Protein AF-A0A943J0W4-F1 (afdb_monomer_lite)

Sequence (143 aa):
MQRWPSMLDNFETYKDDYTSVAEYCREYFEEQNINFEEDKNYRTIRIKVRDRLITYEGEELQLPNKIKKNVANLRQSVSENSLPTPTIIYEKNHIRFAFEMTPYALIYSYTGKIPTDWGNSQKSDIFVKRIDRHWYHITPKDK

Secondary structure (DSSP, 8-state):
----SS--TTHHHHHHHHHHHHHHHHHHHHHTT--TTT-TT-S-EEEEEETTEEEETTEEP---HHHHHHHHHHHHHHHHTTPPPEEEEEETTEEEEEETTSS-EEEEESSSSPPS--TT--GGGEEEEE-SSSEEEEEEPP-

pLDDT: mean 78.39, std 15.04, range [38.78, 96.56]

Structure (mmCIF, N/CA/C/O backbone):
data_AF-A0A943J0W4-F1
#
_entry.id   AF-A0A943J0W4-F1
#
loop_
_atom_site.group_PDB
_atom_site.id
_atom_site.type_symbol
_atom_site.label_atom_id
_atom_site.label_alt_id
_atom_site.label_comp_id
_atom_site.label_asym_id
_atom_site.label_entity_id
_atom_site.label_seq_id
_atom_site.pdbx_PDB_ins_code
_atom_site.Cartn_x
_atom_site.Cartn_y
_atom_site.Cartn_z
_atom_site.occupancy
_atom_site.B_iso_or_equiv
_atom_site.auth_seq_id
_atom_site.auth_comp_id
_atom_site.auth_asym_id
_atom_site.auth_atom_id
_atom_site.pdbx_PDB_model_num
ATOM 1 N N . MET A 1 1 ? 11.786 -4.378 -26.062 1.00 38.78 1 MET A N 1
ATOM 2 C CA . MET A 1 1 ? 10.878 -4.266 -24.899 1.00 38.78 1 MET A CA 1
ATOM 3 C C . MET A 1 1 ? 11.429 -3.196 -23.976 1.00 38.78 1 MET A C 1
ATOM 5 O O . MET A 1 1 ? 12.566 -3.324 -23.542 1.00 38.78 1 MET A O 1
ATOM 9 N N . GLN A 1 2 ? 10.678 -2.121 -23.752 1.00 40.06 2 GLN A N 1
ATOM 10 C CA . GLN A 1 2 ? 11.074 -1.025 -22.866 1.00 40.06 2 GLN A CA 1
ATOM 11 C C . GLN A 1 2 ? 10.964 -1.539 -21.419 1.00 40.06 2 GLN A C 1
ATOM 13 O O . GLN A 1 2 ? 9.866 -1.863 -20.967 1.00 40.06 2 GLN A O 1
ATOM 18 N N . ARG A 1 3 ? 12.100 -1.736 -20.735 1.00 43.62 3 ARG A N 1
ATOM 19 C CA . ARG A 1 3 ? 12.125 -2.116 -19.312 1.00 43.62 3 ARG A CA 1
ATOM 20 C C . ARG A 1 3 ? 11.546 -0.952 -18.516 1.00 43.62 3 ARG A C 1
ATOM 22 O O . ARG A 1 3 ? 12.073 0.149 -18.618 1.00 43.62 3 ARG A O 1
ATOM 29 N N . TRP A 1 4 ? 10.476 -1.196 -17.765 1.00 58.31 4 TRP A N 1
ATOM 30 C CA . TRP A 1 4 ? 9.971 -0.239 -16.786 1.00 58.31 4 TRP A CA 1
ATOM 31 C C . TRP A 1 4 ? 11.018 -0.147 -15.673 1.00 58.31 4 TRP A C 1
ATOM 33 O O . TRP A 1 4 ? 11.251 -1.153 -14.999 1.00 58.31 4 TRP A O 1
ATOM 43 N N . PRO A 1 5 ? 11.711 0.988 -15.504 1.00 52.94 5 PRO A N 1
ATOM 44 C CA . PRO A 1 5 ? 12.611 1.137 -14.381 1.00 52.94 5 PRO A CA 1
ATOM 45 C C . PRO A 1 5 ? 11.732 1.252 -13.132 1.00 52.94 5 PRO A C 1
ATOM 47 O O . PRO A 1 5 ? 10.883 2.136 -13.061 1.00 52.94 5 PRO A O 1
ATOM 50 N N . SER A 1 6 ? 11.918 0.343 -12.172 1.00 64.75 6 SER A N 1
ATOM 51 C CA . SER A 1 6 ? 11.359 0.449 -10.815 1.00 64.75 6 SER A CA 1
ATOM 52 C C . SER A 1 6 ? 9.880 0.055 -10.652 1.00 64.75 6 SER A C 1
ATOM 54 O O . SER A 1 6 ? 9.095 0.851 -10.153 1.00 64.75 6 SER A O 1
ATOM 56 N N . MET A 1 7 ? 9.489 -1.180 -10.996 1.00 78.94 7 MET A N 1
ATOM 57 C CA . MET A 1 7 ? 8.202 -1.762 -10.563 1.00 78.94 7 MET A CA 1
ATOM 58 C C . MET A 1 7 ? 8.401 -2.942 -9.600 1.00 78.94 7 MET A C 1
ATOM 60 O O . MET A 1 7 ? 9.487 -3.503 -9.517 1.00 78.94 7 MET A O 1
ATOM 64 N N . LEU A 1 8 ? 7.352 -3.308 -8.855 1.00 85.88 8 LEU A N 1
ATOM 65 C CA . LEU A 1 8 ? 7.345 -4.523 -8.032 1.00 85.88 8 LEU A CA 1
ATOM 66 C C . LEU A 1 8 ? 7.075 -5.744 -8.916 1.00 85.88 8 LEU A C 1
ATOM 68 O O . LEU A 1 8 ? 5.916 -6.083 -9.161 1.00 85.88 8 LEU A O 1
ATOM 72 N N . ASP A 1 9 ? 8.128 -6.408 -9.382 1.00 85.25 9 ASP A N 1
ATOM 73 C CA . ASP A 1 9 ? 8.008 -7.590 -10.246 1.00 85.25 9 ASP A CA 1
ATOM 74 C C . ASP A 1 9 ? 7.517 -8.829 -9.476 1.00 85.25 9 ASP A C 1
ATOM 76 O O . ASP A 1 9 ? 6.854 -9.696 -10.044 1.00 85.25 9 ASP A O 1
ATOM 80 N N . ASN A 1 10 ? 7.769 -8.886 -8.165 1.00 88.50 10 ASN A N 1
ATOM 81 C CA . ASN A 1 10 ? 7.303 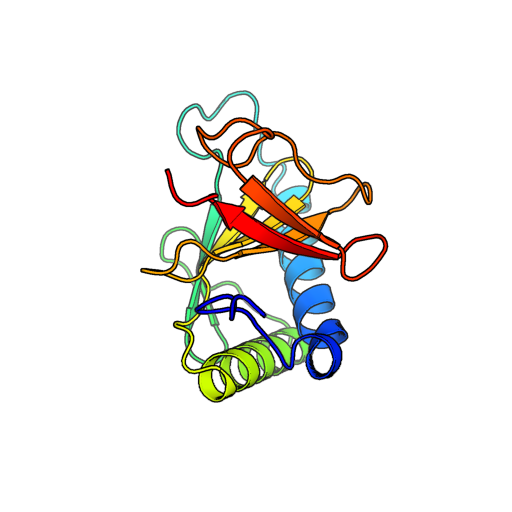-9.946 -7.263 1.00 88.50 10 ASN A CA 1
ATOM 82 C C . ASN A 1 10 ? 5.933 -9.649 -6.617 1.00 88.50 10 ASN A C 1
ATOM 84 O O . ASN A 1 10 ? 5.567 -10.320 -5.654 1.00 88.50 10 ASN A O 1
ATOM 88 N N . PHE A 1 11 ? 5.175 -8.656 -7.105 1.00 91.62 11 PHE A N 1
ATOM 89 C CA . PHE A 1 11 ? 3.948 -8.207 -6.436 1.00 91.62 11 PHE A CA 1
ATOM 90 C C . PHE A 1 11 ? 2.941 -9.338 -6.177 1.00 91.62 11 PHE A C 1
ATOM 92 O O . PHE A 1 11 ? 2.414 -9.422 -5.073 1.00 91.62 11 PHE A O 1
ATOM 99 N N . GLU A 1 12 ? 2.705 -10.227 -7.147 1.00 92.25 12 GLU A N 1
ATOM 100 C CA . GLU A 1 12 ? 1.746 -11.336 -6.995 1.00 92.25 12 GLU A CA 1
ATOM 101 C C . GLU A 1 12 ? 2.074 -12.249 -5.800 1.00 92.25 12 GLU A C 1
ATOM 103 O O . GLU A 1 12 ? 1.163 -12.707 -5.119 1.00 92.25 12 GLU A O 1
ATOM 108 N N . THR A 1 13 ? 3.357 -12.448 -5.474 1.00 94.81 13 THR A N 1
ATOM 109 C CA . THR A 1 13 ? 3.789 -13.240 -4.307 1.00 94.81 13 THR A CA 1
ATOM 110 C C . THR A 1 13 ? 3.363 -12.605 -2.981 1.00 94.81 13 THR A C 1
ATOM 112 O O . THR A 1 13 ? 3.054 -13.314 -2.027 1.00 94.81 13 THR A O 1
ATOM 115 N N . TYR A 1 14 ? 3.345 -11.273 -2.918 1.00 94.12 14 TYR A N 1
ATOM 116 C CA . TYR A 1 14 ? 3.093 -10.497 -1.697 1.00 94.12 14 TYR A CA 1
ATOM 117 C C . TYR A 1 14 ? 1.717 -9.828 -1.683 1.00 94.12 14 TYR A C 1
ATOM 119 O O . TYR A 1 14 ? 1.391 -9.074 -0.768 1.00 94.12 14 TYR A O 1
ATOM 127 N N . LYS A 1 15 ? 0.897 -10.061 -2.705 1.00 95.56 15 LYS A N 1
ATOM 128 C CA . LYS A 1 15 ? -0.353 -9.339 -2.946 1.00 95.56 15 LYS A CA 1
ATOM 129 C C . LYS A 1 15 ? -1.312 -9.363 -1.758 1.00 95.56 15 LYS A C 1
ATOM 131 O O . LYS A 1 15 ? -1.928 -8.339 -1.456 1.00 95.56 15 LYS A O 1
ATOM 136 N N . ASP A 1 16 ? -1.411 -10.490 -1.062 1.00 96.56 16 ASP A N 1
ATOM 137 C CA . ASP A 1 16 ? -2.264 -10.621 0.123 1.00 96.56 16 ASP A CA 1
ATOM 138 C C . ASP A 1 16 ? -1.743 -9.780 1.300 1.00 96.56 16 ASP A C 1
ATOM 140 O O . ASP A 1 16 ? -2.537 -9.185 2.034 1.00 96.56 16 ASP A O 1
ATOM 144 N N . ASP A 1 17 ? -0.419 -9.653 1.447 1.00 95.00 17 ASP A N 1
ATOM 145 C CA . ASP A 1 17 ? 0.200 -8.772 2.442 1.00 95.00 17 ASP A CA 1
ATOM 146 C C . ASP A 1 17 ? -0.124 -7.303 2.134 1.00 95.00 17 ASP A C 1
ATOM 148 O O . ASP A 1 17 ? -0.586 -6.571 3.013 1.00 95.00 17 ASP A O 1
ATOM 152 N N . TYR A 1 18 ? 0.053 -6.886 0.874 1.00 94.44 18 TYR A N 1
ATOM 153 C CA . TYR A 1 18 ? -0.297 -5.539 0.405 1.00 94.44 18 TYR A CA 1
ATOM 154 C C . TYR A 1 18 ? -1.786 -5.232 0.596 1.00 94.44 18 TYR A C 1
ATOM 156 O O . TYR A 1 18 ? -2.130 -4.147 1.063 1.00 94.44 18 TYR A O 1
ATOM 164 N N . THR A 1 19 ? -2.663 -6.181 0.263 1.00 96.12 19 THR A N 1
ATOM 165 C CA . THR A 1 19 ? -4.123 -6.025 0.383 1.00 96.12 19 THR A CA 1
ATOM 166 C C . THR A 1 19 ? -4.526 -5.878 1.836 1.00 96.12 19 THR A C 1
ATOM 168 O O . THR A 1 19 ? -5.181 -4.903 2.191 1.00 96.12 19 THR A O 1
ATOM 171 N N . SER A 1 20 ? -4.039 -6.762 2.703 1.00 95.06 20 SER A N 1
ATOM 172 C CA . SER A 1 20 ? -4.363 -6.710 4.125 1.00 95.06 20 SER A CA 1
ATOM 173 C C . SER A 1 20 ? -3.871 -5.428 4.802 1.00 95.06 20 SER A C 1
ATOM 175 O O . SER A 1 20 ? -4.532 -4.948 5.719 1.00 95.06 20 SER A O 1
ATOM 177 N N . VAL A 1 21 ? -2.731 -4.867 4.386 1.00 92.69 21 VAL A N 1
ATOM 178 C CA . VAL A 1 21 ? -2.265 -3.571 4.909 1.00 92.69 21 VAL A CA 1
ATOM 179 C C . VAL A 1 21 ? -3.083 -2.412 4.347 1.00 92.69 21 VAL A C 1
ATOM 181 O O . VAL A 1 21 ? -3.430 -1.505 5.099 1.00 92.69 21 VAL A O 1
ATOM 184 N N . ALA A 1 22 ? -3.425 -2.438 3.058 1.00 93.44 22 ALA A N 1
ATOM 185 C CA . ALA A 1 22 ? -4.259 -1.407 2.448 1.00 93.44 22 ALA A CA 1
ATOM 186 C C . ALA A 1 22 ? -5.654 -1.343 3.094 1.00 93.44 22 ALA A C 1
ATOM 188 O O . ALA A 1 22 ? -6.147 -0.256 3.385 1.00 93.44 22 ALA A O 1
ATOM 189 N N . GLU A 1 23 ? -6.261 -2.499 3.361 1.00 93.19 23 GLU A N 1
ATOM 190 C CA . GLU A 1 23 ? -7.553 -2.607 4.042 1.00 93.19 23 GLU A CA 1
ATOM 191 C C . GLU A 1 23 ? -7.478 -2.128 5.488 1.00 93.19 23 GLU A C 1
ATOM 193 O O . GLU A 1 23 ? -8.297 -1.305 5.877 1.00 93.19 23 GLU A O 1
ATOM 198 N N . TYR A 1 24 ? -6.448 -2.525 6.241 1.00 91.38 24 TYR A N 1
ATOM 199 C CA . TYR A 1 24 ? -6.243 -2.016 7.600 1.00 91.38 24 TYR A CA 1
ATOM 200 C C . TYR A 1 24 ? -6.137 -0.484 7.630 1.00 91.38 24 TYR A C 1
ATOM 202 O O . TYR A 1 24 ? -6.771 0.172 8.452 1.00 91.38 24 TYR A O 1
ATOM 210 N N . CYS A 1 25 ? -5.344 0.106 6.728 1.00 87.44 25 CYS A N 1
ATOM 211 C CA . CYS A 1 25 ? -5.217 1.560 6.648 1.00 87.44 25 CYS A CA 1
ATOM 212 C C . CYS A 1 25 ? -6.549 2.222 6.290 1.00 87.44 25 CYS A C 1
ATOM 214 O O . CYS A 1 25 ? -6.888 3.253 6.864 1.00 87.44 25 CYS A O 1
ATOM 216 N N . ARG A 1 26 ? -7.302 1.636 5.355 1.00 88.56 26 ARG A N 1
ATOM 217 C CA . ARG A 1 26 ? -8.627 2.126 4.980 1.00 88.56 26 ARG A CA 1
ATOM 218 C C . ARG A 1 26 ? -9.579 2.113 6.176 1.00 88.56 26 ARG A C 1
ATOM 220 O O . ARG A 1 26 ? -10.137 3.157 6.485 1.00 88.56 26 ARG A O 1
ATOM 227 N N . GLU A 1 27 ? -9.732 0.968 6.836 1.00 88.94 27 GLU A N 1
ATOM 228 C CA . GLU A 1 27 ? -10.612 0.801 8.000 1.00 88.94 27 GLU A CA 1
ATOM 229 C C . GLU A 1 27 ? -10.259 1.807 9.095 1.00 88.94 27 GLU A C 1
ATOM 231 O O . GLU A 1 27 ? -11.123 2.554 9.543 1.00 88.94 27 GLU A O 1
ATOM 236 N N . TYR A 1 28 ? -8.970 1.915 9.434 1.00 85.75 28 TYR A N 1
ATOM 237 C CA . TYR A 1 28 ? -8.492 2.862 10.436 1.00 85.75 28 TYR A CA 1
ATOM 238 C C . TYR A 1 28 ? -8.930 4.302 10.129 1.00 85.75 28 TYR A C 1
ATOM 240 O O . TYR A 1 28 ? -9.446 4.983 11.007 1.00 85.75 28 TYR A O 1
ATOM 248 N N . PHE A 1 29 ? -8.765 4.786 8.895 1.00 80.81 29 PHE A N 1
ATOM 249 C CA . PHE A 1 29 ? -9.123 6.171 8.562 1.00 80.81 29 PHE A CA 1
ATOM 250 C C . PHE A 1 29 ? -10.618 6.396 8.318 1.00 80.81 29 PHE A C 1
ATOM 252 O O . PHE A 1 29 ? -11.097 7.510 8.539 1.00 80.81 29 PHE A O 1
ATOM 259 N N . GLU A 1 30 ? -11.359 5.375 7.882 1.00 83.38 30 GLU A N 1
ATOM 260 C CA . GLU A 1 30 ? -12.824 5.428 7.817 1.00 83.38 30 GLU A CA 1
ATOM 261 C C . GLU A 1 30 ? -13.429 5.520 9.232 1.00 83.38 30 GLU A C 1
ATOM 263 O O . GLU A 1 30 ? -14.329 6.330 9.454 1.00 83.38 30 GLU A O 1
ATOM 268 N N . GLU A 1 31 ? -12.890 4.789 10.216 1.00 84.75 31 GLU A N 1
ATOM 269 C CA . GLU A 1 31 ? -13.332 4.845 11.622 1.00 84.75 31 GLU A CA 1
ATOM 270 C C . GLU A 1 31 ? -13.074 6.204 12.289 1.00 84.75 31 GLU A C 1
ATOM 272 O O . GLU A 1 31 ? -13.865 6.658 13.118 1.00 84.75 31 GLU A O 1
ATOM 277 N N . GLN A 1 32 ? -11.993 6.888 11.907 1.00 73.81 32 GLN A N 1
ATOM 278 C CA . GLN A 1 32 ? -11.650 8.216 12.431 1.00 73.81 32 GLN A CA 1
ATOM 279 C C . GLN A 1 32 ? -12.553 9.341 11.883 1.00 73.81 32 GLN A C 1
ATOM 281 O O . GLN A 1 32 ? -12.387 10.491 12.280 1.00 73.81 32 GLN A O 1
ATOM 286 N N . ASN A 1 33 ? -13.514 9.042 10.993 1.00 69.62 33 ASN A N 1
ATOM 287 C CA . ASN A 1 33 ? -14.417 10.018 10.363 1.00 69.62 33 ASN A CA 1
ATOM 288 C C . ASN A 1 33 ? -13.681 11.217 9.736 1.00 69.62 33 ASN A C 1
ATOM 290 O O . ASN A 1 33 ? -14.135 12.359 9.826 1.00 69.62 33 ASN A O 1
ATOM 294 N N . ILE A 1 34 ? -12.535 10.966 9.099 1.00 66.81 34 ILE A N 1
ATOM 295 C CA . ILE A 1 34 ? -11.727 12.025 8.488 1.00 66.81 34 ILE A CA 1
ATOM 296 C C . ILE A 1 34 ? -12.533 12.687 7.363 1.00 66.81 34 ILE A C 1
ATOM 298 O O . ILE A 1 34 ? -12.797 12.080 6.320 1.00 66.81 34 ILE A O 1
ATOM 302 N N . ASN A 1 35 ? -12.934 13.943 7.576 1.00 59.28 35 ASN A N 1
ATOM 303 C CA . ASN A 1 35 ? -13.700 14.710 6.603 1.00 59.28 35 ASN A CA 1
ATOM 304 C C . ASN A 1 35 ? -12.772 15.258 5.508 1.00 59.28 35 ASN A C 1
ATOM 306 O O . ASN A 1 35 ? -12.130 16.296 5.662 1.00 59.28 35 ASN A O 1
ATOM 310 N N . PHE A 1 36 ? -12.736 14.575 4.365 1.00 59.91 36 PHE A N 1
ATOM 311 C CA . PHE A 1 36 ? -11.956 15.000 3.199 1.00 59.91 36 PHE A CA 1
ATOM 312 C C . PHE A 1 36 ? -12.370 16.369 2.619 1.00 59.91 36 PHE A C 1
ATOM 314 O O . PHE A 1 36 ? -11.620 16.921 1.811 1.00 59.91 36 PHE A O 1
ATOM 321 N N . GLU A 1 37 ? -13.551 16.903 2.960 1.00 48.56 37 GLU A N 1
ATOM 322 C CA . GLU A 1 37 ? -14.080 18.142 2.367 1.00 48.56 37 GLU A CA 1
ATOM 323 C C . GLU A 1 37 ? -13.658 19.431 3.101 1.00 48.56 37 GLU A C 1
ATOM 325 O O . GLU A 1 37 ? -13.700 20.500 2.489 1.00 48.56 37 GLU A O 1
ATOM 330 N N . GLU A 1 38 ? -13.171 19.358 4.346 1.00 45.78 38 GLU A N 1
ATOM 331 C CA . GLU A 1 38 ? -12.819 20.554 5.140 1.00 45.78 38 GLU A CA 1
ATOM 332 C C . GLU A 1 38 ? -11.310 20.764 5.347 1.00 45.78 38 GLU A C 1
ATOM 334 O O . GLU A 1 38 ? -10.853 21.911 5.378 1.00 45.78 38 GLU A O 1
ATOM 339 N N . ASP A 1 39 ? -10.500 19.704 5.357 1.00 42.97 39 ASP A N 1
ATOM 340 C CA . ASP A 1 39 ? -9.050 19.834 5.525 1.00 42.97 39 ASP A CA 1
ATOM 341 C C . ASP A 1 39 ? -8.330 20.048 4.191 1.00 42.97 39 ASP A C 1
ATOM 343 O O . ASP A 1 39 ? -7.792 19.138 3.554 1.00 42.97 39 ASP A O 1
ATOM 347 N N . LYS A 1 40 ? -8.255 21.319 3.782 1.00 41.22 40 LYS A N 1
ATOM 348 C CA . LYS A 1 40 ? -7.570 21.792 2.562 1.00 41.22 40 LYS A CA 1
ATOM 349 C C . LYS A 1 40 ? -6.083 21.411 2.443 1.00 41.22 40 LYS A C 1
ATOM 351 O O . LYS A 1 40 ? -5.491 21.710 1.409 1.00 41.22 40 LYS A O 1
ATOM 356 N N . ASN A 1 41 ? -5.485 20.735 3.428 1.00 43.53 41 ASN A N 1
ATOM 357 C CA . ASN A 1 41 ? -4.054 20.421 3.453 1.00 43.53 41 ASN A CA 1
ATOM 358 C C . ASN A 1 41 ? -3.686 18.933 3.572 1.00 43.53 41 ASN A C 1
ATOM 360 O O . ASN A 1 41 ? -2.508 18.618 3.406 1.00 43.53 41 ASN A O 1
ATOM 364 N N . TYR A 1 42 ? -4.637 18.007 3.743 1.00 45.03 42 TYR A N 1
ATOM 365 C CA . TYR A 1 42 ? -4.322 16.571 3.783 1.00 45.03 42 TYR A CA 1
ATOM 366 C C . TYR A 1 42 ? -5.211 15.762 2.837 1.00 45.03 42 TYR A C 1
ATOM 368 O O . TYR A 1 42 ? -6.048 14.967 3.237 1.00 45.03 42 TYR A O 1
ATOM 376 N N . ARG A 1 43 ? -4.948 15.881 1.528 1.00 47.44 43 ARG A N 1
ATOM 377 C CA . ARG A 1 43 ? -5.448 14.917 0.518 1.00 47.44 43 ARG A CA 1
ATOM 378 C C . ARG A 1 43 ? -4.764 13.546 0.601 1.00 47.44 43 ARG A C 1
ATOM 380 O O . ARG A 1 43 ? -4.961 12.692 -0.254 1.00 47.44 43 ARG A O 1
ATOM 387 N N . THR A 1 44 ? -3.848 13.385 1.544 1.00 52.09 44 THR A N 1
ATOM 388 C CA . THR A 1 44 ? -2.857 12.322 1.559 1.00 52.09 44 THR A CA 1
ATOM 389 C C . THR A 1 44 ? -2.460 12.097 3.003 1.00 52.09 44 THR A C 1
ATOM 391 O O . THR A 1 44 ? -1.675 12.869 3.556 1.00 52.09 44 THR A O 1
ATOM 394 N N . ILE A 1 45 ? -2.960 11.024 3.603 1.00 57.00 45 ILE A N 1
ATOM 395 C CA . ILE A 1 45 ? -2.423 10.572 4.881 1.00 57.00 45 ILE A CA 1
ATOM 396 C C . ILE A 1 45 ? -1.175 9.755 4.600 1.00 57.00 45 ILE A C 1
ATOM 398 O O . ILE A 1 45 ? -1.272 8.682 4.015 1.00 57.00 45 ILE A O 1
ATOM 402 N N . ARG A 1 46 ? -0.009 10.285 4.977 1.00 60.81 46 ARG A N 1
ATOM 403 C CA . ARG A 1 46 ? 1.283 9.641 4.734 1.00 60.81 46 ARG A CA 1
ATOM 404 C C . ARG A 1 46 ? 1.672 8.764 5.903 1.00 60.81 46 ARG A C 1
ATOM 406 O O . ARG A 1 46 ? 1.936 9.262 6.992 1.00 60.81 46 ARG A O 1
ATOM 413 N N . ILE A 1 47 ? 1.817 7.484 5.618 1.00 61.62 47 ILE A N 1
ATOM 414 C CA . ILE A 1 47 ? 2.331 6.509 6.563 1.00 61.62 47 ILE A CA 1
ATOM 415 C C . ILE A 1 47 ? 3.746 6.145 6.161 1.00 61.62 47 ILE A C 1
ATOM 417 O O . ILE A 1 47 ? 3.969 5.662 5.049 1.00 61.62 47 ILE A O 1
ATOM 421 N N . LYS A 1 48 ? 4.699 6.317 7.079 1.00 62.75 48 LYS A N 1
ATOM 422 C CA . LYS A 1 48 ? 6.042 5.763 6.898 1.00 62.75 48 LYS A CA 1
ATOM 423 C C . LYS A 1 48 ? 6.043 4.325 7.389 1.00 62.75 48 LYS A C 1
ATOM 425 O O . LYS A 1 48 ? 5.802 4.074 8.567 1.00 62.75 48 LYS A O 1
ATOM 430 N N . VAL A 1 49 ? 6.353 3.394 6.496 1.00 58.72 49 VAL A N 1
ATOM 431 C CA . VAL A 1 49 ? 6.655 2.022 6.895 1.00 58.72 49 VAL A CA 1
ATOM 432 C C . VAL A 1 49 ? 8.107 1.980 7.390 1.00 58.72 49 VAL A C 1
ATOM 434 O O . VAL A 1 49 ? 9.035 2.370 6.680 1.00 58.72 49 VAL A O 1
ATOM 437 N N . ARG A 1 50 ? 8.320 1.545 8.634 1.00 62.06 50 ARG A N 1
ATOM 438 C CA . ARG A 1 50 ? 9.651 1.273 9.208 1.00 62.06 50 ARG A CA 1
ATOM 439 C C . ARG A 1 50 ? 9.595 -0.058 9.933 1.00 62.06 50 ARG A C 1
ATOM 441 O O . ARG A 1 50 ? 8.773 -0.217 10.823 1.00 62.06 50 ARG A O 1
ATOM 448 N N . ASP A 1 51 ? 10.452 -1.005 9.564 1.00 64.56 51 ASP A N 1
ATOM 449 C CA . ASP A 1 51 ? 10.469 -2.359 10.141 1.00 64.56 51 ASP A CA 1
ATOM 450 C C . ASP A 1 51 ? 9.087 -3.047 10.143 1.00 64.56 51 ASP A C 1
ATOM 452 O O . ASP A 1 51 ? 8.707 -3.659 9.149 1.00 64.56 51 ASP A O 1
ATOM 456 N N . ARG A 1 52 ? 8.364 -2.951 11.267 1.00 62.50 52 ARG A N 1
ATOM 457 C CA . ARG A 1 52 ? 7.044 -3.539 11.559 1.00 62.50 52 ARG A CA 1
ATOM 458 C C . ARG A 1 52 ? 6.014 -2.482 11.976 1.00 62.50 52 ARG A C 1
ATOM 460 O O . ARG A 1 52 ? 5.016 -2.824 12.603 1.00 62.50 52 ARG A O 1
ATOM 467 N N . LEU A 1 53 ? 6.305 -1.214 11.708 1.00 69.88 53 LEU A N 1
ATOM 468 C CA . LEU A 1 53 ? 5.589 -0.053 12.217 1.00 69.88 53 LEU A CA 1
ATOM 469 C C . LEU A 1 53 ? 4.983 0.753 11.074 1.00 69.88 53 LEU A C 1
ATOM 471 O O . LEU A 1 53 ? 5.525 0.826 9.968 1.00 69.88 53 LEU A O 1
ATOM 475 N N . ILE A 1 54 ? 3.870 1.388 11.402 1.00 74.19 54 ILE A N 1
ATOM 476 C CA . ILE A 1 54 ? 3.109 2.324 10.585 1.00 74.19 54 ILE A CA 1
ATOM 477 C C . ILE A 1 54 ? 2.955 3.555 11.468 1.00 74.19 54 ILE A C 1
ATOM 479 O O . ILE A 1 54 ? 2.435 3.440 12.578 1.00 74.19 54 ILE A O 1
ATOM 483 N N . THR A 1 55 ? 3.439 4.708 11.009 1.00 73.88 55 THR A N 1
ATOM 484 C CA . THR A 1 55 ? 3.295 5.965 11.753 1.00 73.88 55 THR A CA 1
ATOM 485 C C . THR A 1 55 ? 2.362 6.941 11.050 1.00 73.88 55 THR A C 1
ATOM 487 O O . THR A 1 55 ? 2.413 7.061 9.828 1.00 73.88 55 THR A O 1
ATOM 490 N N . TYR A 1 56 ? 1.544 7.660 11.817 1.00 73.62 56 TYR A N 1
ATOM 491 C CA . TYR A 1 56 ? 0.650 8.728 11.364 1.00 73.62 56 TYR A CA 1
ATOM 492 C C . TYR A 1 56 ? 0.869 9.968 12.238 1.00 73.62 56 TYR A C 1
ATOM 494 O O . TYR A 1 56 ? 0.949 9.841 13.450 1.00 73.62 56 TYR A O 1
ATOM 502 N N . GLU A 1 57 ? 1.064 11.145 11.631 1.00 70.69 57 GLU A N 1
ATOM 503 C CA . GLU A 1 57 ? 1.335 12.414 12.347 1.00 70.69 57 GLU A CA 1
ATOM 504 C C . GLU A 1 57 ? 2.482 12.367 13.380 1.00 70.69 57 GLU A C 1
ATOM 506 O O . GLU A 1 57 ? 2.586 13.198 14.273 1.00 70.69 57 GLU A O 1
ATOM 511 N N . GLY A 1 58 ? 3.414 11.424 13.211 1.00 68.50 58 GLY A N 1
ATOM 512 C CA . GLY A 1 58 ? 4.534 11.219 14.134 1.00 68.50 58 GLY A CA 1
ATOM 513 C C . GLY A 1 58 ? 4.264 10.190 15.233 1.00 68.50 58 GLY A C 1
ATOM 514 O O . GLY A 1 58 ? 5.212 9.792 15.906 1.00 68.50 58 GLY A O 1
ATOM 515 N N . GLU A 1 59 ? 3.035 9.691 15.352 1.00 73.38 59 GLU A N 1
ATOM 516 C CA . GLU A 1 59 ? 2.643 8.647 16.298 1.00 73.38 59 GLU A CA 1
ATOM 517 C C . GLU A 1 59 ? 2.662 7.255 15.657 1.00 73.38 59 GLU A C 1
ATOM 519 O O . GLU A 1 59 ? 2.371 7.086 14.473 1.00 73.38 59 GLU A O 1
ATOM 524 N N . GLU A 1 60 ? 3.026 6.237 16.436 1.00 80.62 60 GLU A N 1
ATOM 525 C CA . GLU A 1 60 ? 2.980 4.835 16.015 1.00 80.62 60 GLU A CA 1
ATOM 526 C C . GLU A 1 60 ? 1.562 4.274 16.171 1.00 80.62 60 GLU A C 1
ATOM 528 O O . GLU A 1 60 ? 1.002 4.275 17.268 1.00 80.62 60 GLU A O 1
ATOM 533 N N . LEU A 1 61 ? 1.000 3.728 15.089 1.00 79.88 61 LEU A N 1
ATOM 534 C CA . LEU A 1 61 ? -0.277 3.025 15.158 1.00 79.88 61 LEU A CA 1
ATOM 535 C C . LEU A 1 61 ? -0.097 1.661 15.832 1.00 79.88 61 LEU A C 1
ATOM 537 O O . LEU A 1 61 ? 0.808 0.895 15.494 1.00 79.88 61 LEU A O 1
ATOM 541 N N . GLN A 1 62 ? -1.003 1.315 16.747 1.00 81.75 62 GLN A N 1
ATOM 542 C CA . GLN A 1 62 ? -1.008 0.002 17.390 1.00 81.75 62 GLN A CA 1
ATOM 543 C C . GLN A 1 62 ? -1.490 -1.076 16.417 1.00 81.75 62 GLN A C 1
ATOM 545 O O . GLN A 1 62 ? -2.682 -1.318 16.257 1.00 81.75 62 GLN A O 1
ATOM 550 N N . LEU A 1 63 ? -0.539 -1.736 15.757 1.00 82.19 63 LEU A N 1
ATOM 551 C CA . LEU A 1 63 ? -0.841 -2.736 14.738 1.00 82.19 63 LEU A CA 1
ATOM 552 C C . LEU A 1 63 ? -1.137 -4.124 15.338 1.00 82.19 63 LEU A C 1
ATOM 554 O O . LEU A 1 63 ? -0.345 -4.625 16.150 1.00 82.19 63 LEU A O 1
ATOM 558 N N . PRO A 1 64 ? -2.182 -4.827 14.861 1.00 89.06 64 PRO A N 1
ATOM 559 C CA . PRO A 1 64 ? -2.363 -6.250 15.129 1.00 89.06 64 PRO A CA 1
ATOM 560 C C . PRO A 1 64 ? -1.158 -7.080 14.657 1.00 89.06 64 PRO A C 1
ATOM 562 O O . PRO A 1 64 ? -0.521 -6.755 13.653 1.00 89.06 64 PRO A O 1
ATOM 565 N N . ASN A 1 65 ? -0.873 -8.209 15.318 1.00 90.06 65 ASN A N 1
ATOM 566 C CA . ASN A 1 65 ? 0.278 -9.070 14.986 1.00 90.06 65 ASN A CA 1
ATOM 567 C C . ASN A 1 65 ? 0.314 -9.504 13.511 1.00 90.06 65 ASN A C 1
ATOM 569 O O . ASN A 1 65 ? 1.386 -9.552 12.907 1.00 90.06 65 ASN A O 1
ATOM 573 N N . LYS A 1 66 ? -0.856 -9.781 12.922 1.00 92.38 66 LYS A N 1
ATOM 574 C CA . LYS A 1 66 ? -0.983 -10.102 11.494 1.00 92.38 66 LYS A CA 1
ATOM 575 C C . LYS A 1 66 ? -0.497 -8.942 10.620 1.00 92.38 66 LYS A C 1
ATOM 577 O O . LYS A 1 66 ? 0.318 -9.154 9.733 1.00 92.38 66 LYS A O 1
ATOM 582 N N . ILE A 1 67 ? -0.919 -7.716 10.920 1.00 91.69 67 ILE A N 1
ATOM 583 C CA . ILE A 1 67 ? -0.525 -6.523 10.162 1.00 91.69 67 ILE A CA 1
ATOM 584 C C . ILE A 1 67 ? 0.967 -6.231 10.339 1.00 91.69 67 ILE A C 1
ATOM 586 O O . ILE A 1 67 ? 1.649 -5.981 9.351 1.00 91.69 67 ILE A O 1
ATOM 590 N N . LYS A 1 68 ? 1.524 -6.384 11.549 1.00 87.44 68 LYS A N 1
ATOM 591 C CA . LYS A 1 68 ? 2.980 -6.273 11.783 1.00 87.44 68 LYS A CA 1
ATOM 592 C C . LYS A 1 68 ? 3.789 -7.235 10.906 1.00 87.44 68 LYS A C 1
ATOM 594 O O . LYS A 1 68 ? 4.838 -6.854 10.387 1.00 87.44 68 LYS A O 1
ATOM 599 N N . LYS A 1 69 ? 3.311 -8.474 10.733 1.00 91.25 69 LYS A N 1
ATOM 600 C CA . LYS A 1 69 ? 3.932 -9.464 9.838 1.00 91.25 69 LYS A CA 1
ATOM 601 C C . LYS A 1 69 ? 3.831 -9.028 8.375 1.00 91.25 69 LYS A C 1
ATOM 603 O O . LYS A 1 69 ? 4.840 -9.031 7.679 1.00 91.25 69 LYS A O 1
ATOM 608 N N . ASN A 1 70 ? 2.654 -8.596 7.934 1.00 92.19 70 ASN A N 1
ATOM 609 C CA . ASN A 1 70 ? 2.433 -8.181 6.549 1.00 92.19 70 ASN A CA 1
ATOM 610 C C . ASN A 1 70 ? 3.268 -6.939 6.187 1.00 92.19 70 ASN A C 1
ATOM 612 O O . ASN A 1 70 ? 3.836 -6.870 5.103 1.00 92.19 70 ASN A O 1
ATOM 616 N N . VAL A 1 71 ? 3.440 -6.000 7.124 1.00 88.31 71 VAL A N 1
ATOM 617 C CA . VAL A 1 71 ? 4.354 -4.850 6.990 1.00 88.31 71 VAL A CA 1
ATOM 618 C C . VAL A 1 71 ? 5.817 -5.287 6.843 1.00 88.31 71 VAL A C 1
ATOM 620 O O . VAL A 1 71 ? 6.551 -4.717 6.037 1.00 88.31 71 VAL A O 1
ATOM 623 N N . ALA A 1 72 ? 6.248 -6.332 7.552 1.00 87.44 72 ALA A N 1
ATOM 624 C CA . ALA A 1 72 ? 7.585 -6.890 7.356 1.00 87.44 72 ALA A CA 1
ATOM 625 C C . ALA A 1 72 ? 7.739 -7.547 5.969 1.00 87.44 72 ALA A C 1
ATOM 627 O O . ALA A 1 72 ? 8.750 -7.326 5.300 1.00 87.44 72 ALA A O 1
ATOM 628 N N . ASN A 1 73 ? 6.726 -8.289 5.508 1.00 91.19 73 ASN A N 1
ATOM 629 C CA . ASN A 1 73 ? 6.711 -8.914 4.179 1.00 91.19 73 ASN A CA 1
ATOM 630 C C . ASN A 1 73 ? 6.741 -7.862 3.052 1.00 91.19 73 ASN A C 1
ATOM 632 O O . ASN A 1 73 ? 7.499 -8.001 2.096 1.00 91.19 73 ASN A O 1
ATOM 636 N N . LEU A 1 74 ? 5.996 -6.763 3.208 1.00 89.19 74 LEU A N 1
ATOM 637 C CA . LEU A 1 74 ? 6.035 -5.585 2.332 1.00 89.19 74 LEU A CA 1
ATOM 638 C C . LEU A 1 74 ? 7.432 -4.978 2.202 1.00 89.19 74 LEU A C 1
ATOM 640 O O . LEU A 1 74 ? 7.806 -4.457 1.156 1.00 89.19 74 LEU A O 1
ATOM 644 N N . ARG A 1 75 ? 8.213 -4.993 3.282 1.00 83.62 75 ARG A N 1
ATOM 645 C CA . ARG A 1 75 ? 9.593 -4.513 3.231 1.00 83.62 75 ARG A CA 1
ATOM 646 C C . ARG A 1 75 ? 10.497 -5.487 2.482 1.00 83.62 75 ARG A C 1
ATOM 648 O O . ARG A 1 75 ? 11.381 -5.060 1.741 1.00 83.62 75 ARG A O 1
ATOM 655 N N . GLN A 1 76 ? 10.292 -6.783 2.688 1.00 88.19 76 GLN A N 1
ATOM 656 C CA . GLN A 1 76 ? 11.031 -7.803 1.957 1.00 88.19 76 GLN A CA 1
ATOM 657 C C . GLN A 1 76 ? 10.777 -7.676 0.450 1.00 88.19 76 GLN A C 1
ATOM 659 O O . GLN A 1 76 ? 11.737 -7.618 -0.318 1.00 88.19 76 GLN A O 1
ATOM 664 N N . SER A 1 77 ? 9.514 -7.527 0.039 1.00 89.88 77 SER A N 1
ATOM 665 C CA . SER A 1 77 ? 9.154 -7.414 -1.375 1.00 89.88 77 SER A CA 1
ATOM 666 C C . SER A 1 77 ? 9.857 -6.239 -2.057 1.00 89.88 77 SER A C 1
ATOM 668 O O . SER A 1 77 ? 10.400 -6.405 -3.146 1.00 89.88 77 SER A O 1
ATOM 670 N N . VAL A 1 78 ? 9.928 -5.066 -1.420 1.00 87.94 78 VAL A N 1
ATOM 671 C CA . VAL A 1 78 ? 10.600 -3.888 -2.000 1.00 87.94 78 VAL A CA 1
ATOM 672 C C . VAL A 1 78 ? 12.118 -4.027 -2.002 1.00 87.94 78 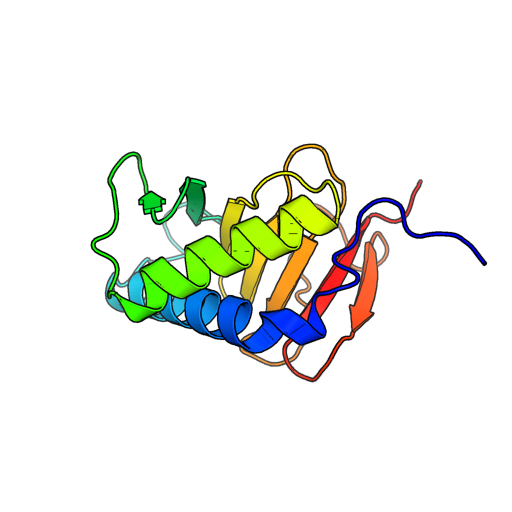VAL A C 1
ATOM 674 O O . VAL A 1 78 ? 12.753 -3.627 -2.975 1.00 87.94 78 VAL A O 1
ATOM 677 N N . SER A 1 79 ? 12.697 -4.659 -0.975 1.00 85.56 79 SER A N 1
ATOM 678 C CA . SER A 1 79 ? 14.136 -4.937 -0.908 1.00 85.56 79 SER A CA 1
ATOM 679 C C . SER A 1 79 ? 14.587 -5.837 -2.058 1.00 85.56 79 SER A C 1
ATOM 681 O O . SER A 1 79 ? 15.628 -5.582 -2.657 1.00 85.56 79 SER A O 1
ATOM 683 N N . GLU A 1 80 ? 13.797 -6.856 -2.402 1.00 86.50 80 GLU A N 1
ATOM 684 C CA . GLU A 1 80 ? 14.077 -7.759 -3.528 1.00 86.50 80 GLU A CA 1
ATOM 685 C C . GLU A 1 80 ? 14.056 -7.038 -4.887 1.00 86.50 80 GLU A C 1
ATOM 687 O O . GLU A 1 80 ? 14.743 -7.456 -5.815 1.00 86.50 80 GLU A O 1
ATOM 692 N N . ASN A 1 81 ? 13.331 -5.918 -4.994 1.00 84.12 81 ASN A N 1
ATOM 693 C CA . ASN A 1 81 ? 13.260 -5.090 -6.205 1.00 84.12 81 ASN A CA 1
ATOM 694 C C . ASN A 1 81 ? 14.170 -3.851 -6.147 1.00 84.12 81 ASN A C 1
ATOM 696 O O . ASN A 1 81 ? 14.093 -2.997 -7.029 1.00 84.12 81 ASN A O 1
ATOM 700 N N . SER A 1 82 ? 15.018 -3.717 -5.118 1.00 84.50 82 SER A N 1
ATOM 701 C CA . SER A 1 82 ? 15.825 -2.506 -4.873 1.00 84.50 82 SER A CA 1
ATOM 702 C C . SER A 1 82 ? 14.993 -1.212 -4.835 1.00 84.50 82 SER A C 1
ATOM 704 O O . SER A 1 82 ? 15.460 -0.145 -5.234 1.00 84.50 82 SER A O 1
ATOM 706 N N . LEU A 1 83 ? 13.745 -1.307 -4.370 1.00 82.69 83 LEU A N 1
ATOM 707 C CA . LEU A 1 83 ? 12.845 -0.175 -4.192 1.00 82.69 83 LEU A CA 1
ATOM 708 C C . LEU A 1 83 ? 12.946 0.363 -2.757 1.00 82.69 83 LEU A C 1
ATOM 710 O O . LEU A 1 83 ? 13.115 -0.413 -1.812 1.00 82.69 83 LEU A O 1
ATOM 714 N N . PRO A 1 84 ? 12.803 1.683 -2.564 1.00 83.44 84 PRO A N 1
ATOM 715 C CA . PRO A 1 84 ? 12.698 2.250 -1.230 1.00 83.44 84 PRO A CA 1
ATOM 716 C C . PRO A 1 84 ? 11.411 1.790 -0.552 1.00 83.44 84 PRO A C 1
ATOM 718 O O . PRO A 1 84 ? 10.448 1.388 -1.197 1.00 83.44 84 PRO A O 1
ATOM 721 N N . THR A 1 85 ? 11.364 1.874 0.769 1.00 81.94 85 THR A N 1
ATOM 722 C CA . THR A 1 85 ? 10.142 1.562 1.506 1.00 81.94 85 THR A CA 1
ATOM 723 C C . THR A 1 85 ? 9.019 2.541 1.129 1.00 81.94 85 THR A C 1
ATOM 725 O O . THR A 1 85 ? 9.258 3.752 1.115 1.00 81.94 85 THR A O 1
ATOM 728 N N . PRO A 1 86 ? 7.795 2.067 0.827 1.00 85.25 86 PRO A N 1
ATOM 729 C CA . PRO A 1 86 ? 6.732 2.947 0.380 1.00 85.25 86 PRO A CA 1
ATOM 730 C C . PRO A 1 86 ? 6.213 3.822 1.516 1.00 85.25 86 PRO A C 1
ATOM 732 O O . PRO A 1 86 ? 6.104 3.403 2.671 1.00 85.25 86 PRO A O 1
ATOM 735 N N . THR A 1 87 ? 5.804 5.026 1.140 1.00 85.38 87 THR A N 1
ATOM 736 C CA . THR A 1 87 ? 4.826 5.800 1.893 1.00 85.38 87 THR A CA 1
ATOM 737 C C . THR A 1 87 ? 3.434 5.349 1.470 1.00 85.38 87 THR A C 1
ATOM 739 O O . THR A 1 87 ? 3.108 5.397 0.282 1.00 85.38 87 THR A O 1
ATOM 742 N N . ILE A 1 88 ? 2.609 4.916 2.423 1.00 87.44 88 ILE A N 1
ATOM 743 C CA . ILE A 1 88 ? 1.197 4.612 2.154 1.00 87.44 88 ILE A CA 1
ATOM 744 C C . ILE A 1 88 ? 0.424 5.923 2.215 1.00 87.44 88 ILE A C 1
ATOM 746 O O . ILE A 1 88 ? 0.650 6.732 3.112 1.00 87.44 88 ILE A O 1
ATOM 750 N N . ILE A 1 89 ? -0.439 6.139 1.235 1.00 84.75 89 ILE A N 1
ATOM 751 C CA . ILE A 1 89 ? -1.217 7.349 1.031 1.00 84.75 89 ILE A CA 1
ATOM 752 C C . ILE A 1 89 ? -2.691 6.946 0.960 1.00 84.75 89 ILE A C 1
ATOM 754 O O . ILE A 1 89 ? -3.086 6.246 0.027 1.00 84.75 89 ILE A O 1
ATOM 758 N N . TYR A 1 90 ? -3.485 7.367 1.947 1.00 84.19 90 TYR A N 1
ATOM 759 C CA . TYR A 1 90 ? -4.944 7.203 1.936 1.00 84.19 90 TYR A CA 1
ATOM 760 C C . TYR A 1 90 ? -5.609 8.338 1.162 1.00 84.19 90 TYR A C 1
ATOM 762 O O . TYR A 1 90 ? -5.385 9.511 1.470 1.00 84.19 90 TYR A O 1
ATOM 770 N N . GLU A 1 91 ? -6.411 7.972 0.162 1.00 81.56 91 GLU A N 1
ATOM 771 C CA . GLU A 1 91 ? -7.192 8.885 -0.673 1.00 81.56 91 GLU A CA 1
ATOM 772 C C . GLU A 1 91 ? -8.644 8.390 -0.777 1.00 81.56 91 GLU A C 1
ATOM 774 O O . GLU A 1 91 ? -8.955 7.233 -0.481 1.00 81.56 91 GLU A O 1
ATOM 779 N N . LYS A 1 92 ? -9.550 9.264 -1.235 1.00 78.75 92 LYS A N 1
ATOM 780 C CA . LYS A 1 92 ? -11.010 9.049 -1.198 1.00 78.75 92 LYS A CA 1
ATOM 781 C C . LYS A 1 92 ? -11.470 7.693 -1.750 1.00 78.75 92 LYS A C 1
ATOM 783 O O . LYS A 1 92 ? -12.419 7.113 -1.240 1.00 78.75 92 LYS A O 1
ATOM 788 N N . ASN A 1 93 ? -10.837 7.206 -2.817 1.00 84.69 93 ASN A N 1
ATOM 789 C CA . ASN A 1 93 ? -11.268 5.994 -3.526 1.00 84.69 93 ASN A CA 1
ATOM 790 C C . ASN A 1 93 ? -10.191 4.904 -3.614 1.00 84.69 93 ASN A C 1
ATOM 792 O O . ASN A 1 93 ? -10.409 3.893 -4.295 1.00 84.69 93 A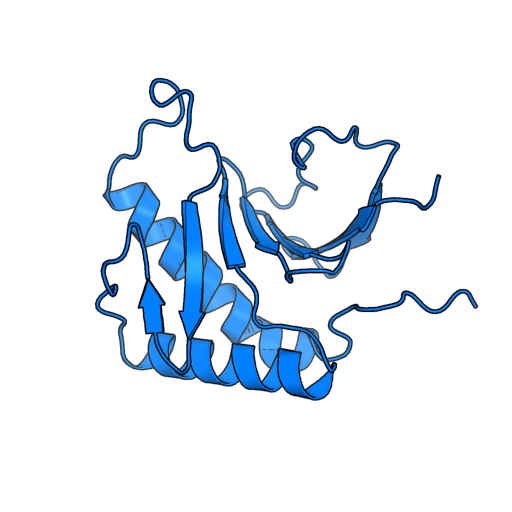SN A O 1
ATOM 796 N N . HIS A 1 94 ? -9.022 5.120 -3.009 1.00 89.31 94 HIS A N 1
ATOM 797 C CA . HIS A 1 94 ? -7.902 4.199 -3.131 1.00 89.31 94 HIS A CA 1
ATOM 798 C C . HIS A 1 94 ? -6.830 4.399 -2.051 1.00 89.31 94 HIS A C 1
ATOM 800 O O . HIS A 1 94 ? -6.697 5.472 -1.465 1.00 89.31 94 HIS A O 1
ATOM 806 N N . ILE A 1 95 ? -6.017 3.360 -1.861 1.00 90.50 95 ILE A N 1
ATOM 807 C CA . ILE A 1 95 ? -4.713 3.443 -1.204 1.00 90.50 95 ILE A CA 1
ATOM 808 C C . ILE A 1 95 ? -3.629 3.499 -2.274 1.00 90.50 95 ILE A C 1
ATOM 810 O O . ILE A 1 95 ? -3.645 2.740 -3.248 1.00 90.50 95 ILE A O 1
ATOM 814 N N . ARG A 1 96 ? -2.635 4.351 -2.048 1.00 89.50 96 ARG A N 1
ATOM 815 C CA . ARG A 1 96 ? -1.432 4.460 -2.864 1.00 89.50 96 ARG A CA 1
ATOM 816 C C . ARG A 1 96 ? -0.186 4.107 -2.059 1.00 89.50 96 ARG A C 1
ATOM 818 O O . ARG A 1 96 ? 0.098 4.738 -1.053 1.00 89.50 96 ARG A O 1
ATOM 825 N N . PHE A 1 97 ? 0.606 3.160 -2.549 1.00 90.94 97 PHE A N 1
ATOM 826 C CA . PHE A 1 97 ? 1.959 2.889 -2.066 1.00 90.94 97 PHE A CA 1
ATOM 827 C C . PHE A 1 97 ? 2.942 3.649 -2.960 1.00 90.94 97 PHE A C 1
ATOM 829 O O . PHE A 1 97 ? 3.236 3.210 -4.073 1.00 90.94 97 PHE A O 1
ATOM 836 N N . ALA A 1 98 ? 3.398 4.815 -2.504 1.00 86.94 98 ALA A N 1
ATOM 837 C CA . ALA A 1 98 ? 4.335 5.670 -3.229 1.00 86.94 98 ALA A CA 1
ATOM 838 C C . ALA A 1 98 ? 5.772 5.399 -2.775 1.00 86.94 98 ALA A C 1
ATOM 840 O O . ALA A 1 98 ? 6.084 5.517 -1.591 1.00 86.94 98 ALA A O 1
ATOM 841 N N . PHE A 1 99 ? 6.650 5.058 -3.712 1.00 85.19 99 PHE A N 1
ATOM 842 C CA . PHE A 1 99 ? 8.041 4.712 -3.428 1.00 85.19 99 PHE A CA 1
ATOM 843 C C . PHE A 1 99 ? 8.904 5.959 -3.642 1.00 85.19 99 PHE A C 1
ATOM 845 O O . PHE A 1 99 ? 8.969 6.489 -4.752 1.00 85.19 99 PHE A O 1
ATOM 852 N N . GLU A 1 100 ? 9.514 6.464 -2.566 1.00 77.56 100 GLU A N 1
ATOM 853 C CA . GLU A 1 100 ? 10.281 7.718 -2.578 1.00 77.56 100 GLU A CA 1
ATOM 854 C C . GLU A 1 100 ? 11.344 7.722 -3.687 1.00 77.56 100 GLU A C 1
ATOM 856 O O . GLU A 1 100 ? 11.914 6.688 -4.004 1.00 77.56 100 GLU A O 1
ATOM 861 N N . MET A 1 101 ? 11.611 8.872 -4.310 1.00 75.50 101 MET A N 1
ATOM 862 C CA . MET A 1 101 ? 12.586 8.997 -5.409 1.00 75.50 101 MET A CA 1
ATOM 863 C C . MET A 1 101 ? 12.302 8.141 -6.657 1.00 75.50 101 MET A C 1
ATOM 865 O O . MET A 1 101 ? 13.117 8.134 -7.578 1.00 75.50 101 MET A O 1
ATOM 869 N N . THR A 1 102 ? 11.155 7.462 -6.736 1.00 78.19 102 THR A N 1
ATOM 870 C CA . THR A 1 102 ? 10.718 6.773 -7.950 1.00 78.19 102 THR A CA 1
ATOM 871 C C . THR A 1 102 ? 9.441 7.419 -8.488 1.00 78.19 102 THR A C 1
ATOM 873 O O . THR A 1 102 ? 8.591 7.861 -7.711 1.00 78.19 102 THR A O 1
ATOM 876 N N . PRO A 1 103 ? 9.265 7.469 -9.816 1.00 79.81 103 PRO A N 1
ATOM 877 C CA . PRO A 1 103 ? 8.012 7.912 -10.418 1.00 79.81 103 PRO A CA 1
ATOM 878 C C . PRO A 1 103 ? 6.904 6.838 -10.286 1.00 79.81 103 PRO A C 1
ATOM 880 O O . PRO A 1 103 ? 5.762 7.068 -10.666 1.00 79.81 103 PRO A O 1
ATOM 883 N N . TYR A 1 104 ? 7.209 5.674 -9.708 1.00 86.38 104 TYR A N 1
ATOM 884 C CA . TYR A 1 104 ? 6.323 4.524 -9.607 1.00 86.38 104 TYR A CA 1
ATOM 885 C C . TYR A 1 104 ? 5.438 4.535 -8.351 1.00 86.38 104 TYR A C 1
ATOM 887 O O . TYR A 1 104 ? 5.848 4.932 -7.256 1.00 86.38 104 TYR A O 1
ATOM 895 N N . ALA A 1 105 ? 4.232 3.987 -8.494 1.00 88.44 105 ALA A N 1
ATOM 896 C CA . ALA A 1 105 ? 3.448 3.503 -7.373 1.00 88.44 105 ALA A CA 1
ATOM 897 C C . ALA A 1 105 ? 2.587 2.294 -7.692 1.00 88.44 105 ALA A C 1
ATOM 899 O O . ALA A 1 105 ? 2.211 2.009 -8.832 1.00 88.44 105 ALA A O 1
ATOM 900 N N . LEU A 1 106 ? 2.209 1.641 -6.604 1.00 92.75 106 LEU A N 1
ATOM 901 C CA . LEU A 1 106 ? 1.245 0.565 -6.578 1.00 92.75 106 LEU A CA 1
ATOM 902 C C . LEU A 1 106 ? -0.056 1.082 -5.949 1.00 92.75 106 LEU A C 1
ATOM 904 O O . LEU A 1 106 ? -0.035 1.705 -4.886 1.00 92.75 106 LEU A O 1
ATOM 908 N N . ILE A 1 107 ? -1.184 0.836 -6.608 1.00 92.81 107 ILE A N 1
ATOM 909 C CA . ILE A 1 107 ? -2.500 1.351 -6.221 1.00 92.81 107 ILE A CA 1
ATOM 910 C C . ILE A 1 107 ? -3.461 0.216 -5.902 1.00 92.81 107 ILE A C 1
ATOM 912 O O . ILE A 1 107 ? -3.656 -0.661 -6.744 1.00 92.81 107 ILE A O 1
ATOM 916 N N . TYR A 1 108 ? -4.137 0.328 -4.757 1.00 94.75 108 TYR A N 1
ATOM 917 C CA . TYR A 1 108 ? -5.305 -0.466 -4.381 1.00 94.75 108 TYR A CA 1
ATOM 918 C C . TYR A 1 108 ? -6.581 0.379 -4.484 1.00 94.75 108 TYR A C 1
ATOM 920 O O . TYR A 1 108 ? -6.794 1.288 -3.686 1.00 94.75 108 TYR A O 1
ATOM 928 N N . SER A 1 109 ? -7.433 0.097 -5.467 1.00 93.50 109 SER A N 1
ATOM 929 C CA . SER A 1 109 ? -8.688 0.813 -5.724 1.00 93.50 109 SER A CA 1
ATOM 930 C C . SER A 1 109 ? -9.877 0.143 -5.047 1.00 93.50 109 SER A C 1
ATOM 932 O O . SER A 1 109 ? -10.184 -1.015 -5.334 1.00 93.50 109 SER A O 1
ATOM 934 N N . TYR A 1 110 ? -10.641 0.893 -4.250 1.00 90.44 110 TYR A N 1
ATOM 935 C CA . TYR A 1 110 ? -11.833 0.365 -3.565 1.00 90.44 110 TYR A CA 1
ATOM 936 C C . TYR A 1 110 ? -12.960 0.036 -4.549 1.00 90.44 110 TYR A C 1
ATOM 938 O O . TYR A 1 110 ? -13.731 -0.900 -4.359 1.00 90.44 110 TYR A O 1
ATOM 946 N N . THR A 1 111 ? -13.041 0.802 -5.639 1.00 89.31 111 THR A N 1
ATOM 947 C CA . THR A 1 111 ? -14.105 0.672 -6.649 1.00 89.31 111 THR A CA 1
ATOM 948 C C . THR A 1 111 ? -13.720 -0.241 -7.813 1.00 89.31 111 THR A C 1
ATOM 950 O O . THR A 1 111 ? -14.560 -0.576 -8.651 1.00 89.31 111 THR A O 1
ATOM 953 N N . GLY A 1 112 ? -12.444 -0.627 -7.896 1.00 88.31 112 GLY A N 1
ATOM 954 C CA . GLY A 1 112 ? -11.871 -1.335 -9.039 1.00 88.31 112 GLY A CA 1
ATOM 955 C C . GLY A 1 112 ? -11.827 -0.505 -10.327 1.00 88.31 112 GLY A C 1
ATOM 956 O O . GLY A 1 112 ? -11.793 -1.048 -11.434 1.00 88.31 112 GLY A O 1
ATOM 957 N N . LYS A 1 113 ? -11.886 0.824 -10.193 1.00 86.31 113 LYS A N 1
ATOM 958 C CA . LYS A 1 113 ? -11.616 1.778 -11.271 1.00 86.31 113 LYS A CA 1
ATOM 959 C C . LYS A 1 113 ? -10.231 2.378 -11.064 1.00 86.31 113 LYS A C 1
ATOM 961 O O . LYS A 1 113 ? -9.822 2.621 -9.931 1.00 86.31 113 LYS A O 1
ATOM 966 N N . ILE A 1 114 ? -9.534 2.649 -12.166 1.00 80.88 114 ILE A N 1
ATOM 967 C CA . ILE A 1 114 ? -8.266 3.387 -12.136 1.00 80.88 114 ILE A CA 1
ATOM 968 C C . ILE A 1 114 ? -8.543 4.765 -11.511 1.00 80.88 114 ILE A C 1
ATOM 970 O O . ILE A 1 114 ? -9.446 5.448 -12.012 1.00 80.88 114 ILE A O 1
ATOM 974 N N . PRO A 1 115 ? -7.806 5.180 -10.466 1.00 72.25 115 PRO A N 1
ATOM 975 C CA . PRO A 1 115 ? -7.969 6.510 -9.904 1.00 72.25 115 PRO A CA 1
ATOM 976 C C . PRO A 1 115 ? -7.654 7.576 -10.951 1.00 72.25 115 PRO A C 1
ATOM 978 O O . PRO A 1 115 ? -6.705 7.456 -11.728 1.00 72.25 115 PRO A O 1
ATOM 981 N N . THR A 1 116 ? -8.491 8.606 -11.007 1.00 64.62 116 THR A N 1
ATOM 982 C CA . THR A 1 116 ? -8.338 9.742 -11.932 1.00 64.62 116 THR A CA 1
ATOM 983 C C . THR A 1 116 ? -7.616 10.923 -11.289 1.00 64.62 116 THR A C 1
ATOM 985 O O . THR A 1 116 ? -7.258 11.869 -11.978 1.00 64.62 116 THR A O 1
ATOM 988 N N . ASP A 1 117 ? -7.420 10.854 -9.978 1.00 62.03 117 ASP A N 1
ATOM 989 C CA . ASP A 1 117 ? -6.936 11.871 -9.049 1.00 62.03 117 ASP A CA 1
ATOM 990 C C . ASP A 1 117 ? -5.489 11.612 -8.594 1.00 62.03 117 ASP A C 1
ATOM 992 O O . ASP A 1 117 ? -5.114 11.876 -7.457 1.00 62.03 117 ASP A O 1
ATOM 996 N N . TRP A 1 118 ? -4.641 11.129 -9.508 1.00 62.41 118 TRP A N 1
ATOM 997 C CA . TRP A 1 118 ? -3.214 10.912 -9.260 1.00 62.41 118 TRP A CA 1
ATOM 998 C C . TRP A 1 118 ? -2.453 12.250 -9.128 1.00 62.41 118 TRP A C 1
ATOM 1000 O O . TRP A 1 118 ? -1.836 12.752 -10.071 1.00 62.41 118 TRP A O 1
ATOM 1010 N N . GLY A 1 119 ? -2.494 12.859 -7.942 1.00 59.72 119 GLY A N 1
ATOM 1011 C CA . GLY A 1 119 ? -1.839 14.147 -7.686 1.00 59.72 119 GLY A CA 1
ATOM 1012 C C . GLY A 1 119 ? -2.292 15.253 -8.655 1.00 59.72 119 GLY A C 1
ATOM 1013 O O . GLY A 1 119 ? -3.479 15.408 -8.918 1.00 59.72 119 GLY A O 1
ATOM 1014 N N . ASN A 1 120 ? -1.338 16.031 -9.184 1.00 53.72 120 ASN A N 1
ATOM 1015 C CA . ASN A 1 120 ? -1.593 17.094 -10.173 1.00 53.72 120 ASN A CA 1
ATOM 1016 C C . ASN A 1 120 ? -1.529 16.602 -11.636 1.00 53.72 120 ASN A C 1
ATOM 1018 O O . ASN A 1 120 ? -1.537 17.425 -12.551 1.00 53.72 120 ASN A O 1
ATOM 1022 N N . SER A 1 121 ? -1.403 15.295 -11.881 1.00 55.91 121 SER A N 1
ATOM 1023 C CA . SER A 1 121 ? -1.225 14.754 -13.234 1.00 55.91 121 SER A CA 1
ATOM 1024 C C . SER A 1 121 ? -2.560 14.346 -13.849 1.00 55.91 121 SER A C 1
ATOM 10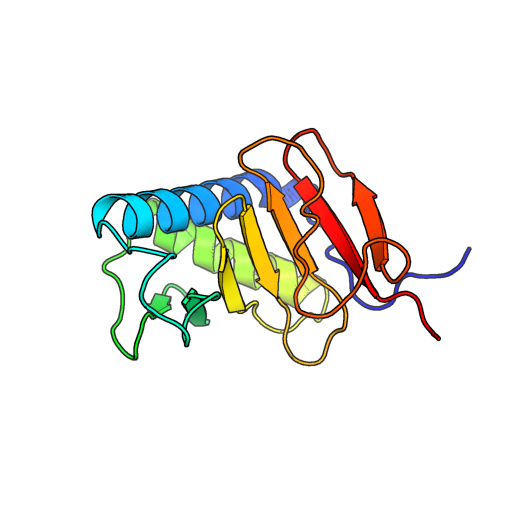26 O O . SER A 1 121 ? -3.398 13.729 -13.192 1.00 55.91 121 SER A O 1
ATOM 1028 N N . GLN A 1 122 ? -2.753 14.647 -15.134 1.00 60.12 122 GLN A N 1
ATOM 1029 C CA . GLN A 1 122 ? -3.925 14.175 -15.864 1.00 60.12 122 GLN A CA 1
ATOM 1030 C C . GLN A 1 122 ? -3.762 12.696 -16.237 1.00 60.12 122 GLN A C 1
ATOM 1032 O O . GLN A 1 122 ? -2.653 12.191 -16.401 1.00 60.12 122 GLN A O 1
ATOM 1037 N N . LYS A 1 123 ? -4.880 11.986 -16.439 1.00 62.34 123 LYS A N 1
ATOM 1038 C CA . LYS A 1 123 ? -4.883 10.568 -16.849 1.00 62.34 123 LYS A CA 1
ATOM 1039 C C . LYS A 1 123 ? -4.099 10.310 -18.148 1.00 62.34 123 LYS A C 1
ATOM 1041 O O . LYS A 1 123 ? -3.598 9.207 -18.352 1.00 62.34 123 LYS A O 1
ATOM 1046 N N 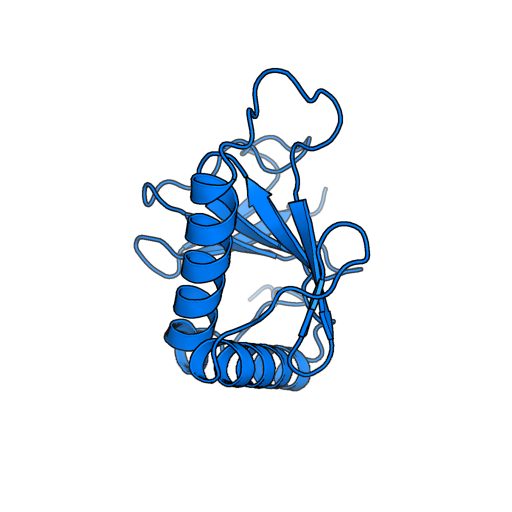. SER A 1 124 ? -3.991 11.307 -19.029 1.00 63.75 124 SER A N 1
ATOM 1047 C CA . SER A 1 124 ? -3.179 11.249 -20.253 1.00 63.75 124 SER A CA 1
ATOM 1048 C C . SER A 1 124 ? -1.681 11.098 -19.985 1.00 63.75 124 SER A C 1
ATOM 1050 O O . SER A 1 124 ? -0.978 10.559 -20.844 1.00 63.75 124 SER A O 1
ATOM 1052 N N . ASP A 1 125 ? -1.217 11.498 -18.801 1.00 76.00 125 ASP A N 1
ATOM 1053 C CA . ASP A 1 125 ? 0.196 11.698 -18.465 1.00 76.00 125 ASP A CA 1
ATOM 1054 C C . ASP A 1 125 ? 0.776 10.539 -17.643 1.00 76.00 125 ASP A C 1
ATOM 1056 O O . ASP A 1 125 ? 1.908 10.615 -17.172 1.00 76.00 125 ASP A O 1
ATOM 1060 N N . ILE A 1 126 ? 0.015 9.454 -17.470 1.00 79.38 126 ILE A N 1
ATOM 1061 C CA . ILE A 1 126 ? 0.434 8.256 -16.737 1.00 79.38 126 ILE A CA 1
ATOM 1062 C C . ILE A 1 126 ? 0.337 6.998 -17.608 1.00 79.38 126 ILE A C 1
ATOM 1064 O O . ILE A 1 126 ? -0.577 6.835 -18.421 1.00 79.38 126 ILE A O 1
ATOM 1068 N N . PHE A 1 127 ? 1.281 6.081 -17.431 1.00 84.12 127 PHE A N 1
ATOM 1069 C CA . PHE A 1 127 ? 1.148 4.683 -17.805 1.00 84.12 127 PHE A CA 1
ATOM 1070 C C . PHE A 1 127 ? 0.495 3.906 -16.662 1.00 84.12 127 PHE A C 1
ATOM 1072 O O . PHE A 1 127 ? 0.873 4.038 -15.499 1.00 84.12 127 PHE A O 1
ATOM 1079 N N . VAL A 1 128 ? -0.474 3.060 -17.014 1.00 86.69 128 VAL A N 1
ATOM 1080 C CA . VAL A 1 128 ? -1.180 2.193 -16.068 1.00 86.69 128 VAL A CA 1
ATOM 1081 C C . VAL A 1 128 ? -1.076 0.755 -16.550 1.00 86.69 128 VAL A C 1
ATOM 1083 O O . VAL A 1 128 ? -1.539 0.431 -17.645 1.00 86.69 128 VAL A O 1
ATOM 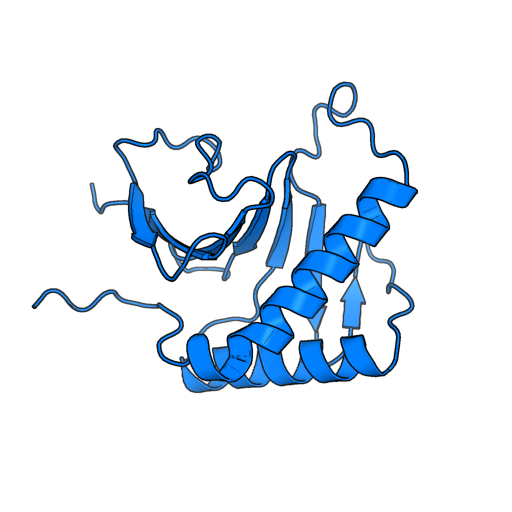1086 N N . LYS A 1 129 ? -0.515 -0.117 -15.715 1.00 88.88 129 LYS A N 1
ATOM 1087 C CA . LYS A 1 129 ? -0.554 -1.568 -15.905 1.00 88.88 129 LYS A CA 1
ATOM 1088 C C . LYS A 1 129 ? -1.495 -2.150 -14.858 1.00 88.88 129 LYS A C 1
ATOM 1090 O O . LYS A 1 129 ? -1.181 -2.182 -13.671 1.00 88.88 129 LYS A O 1
ATOM 1095 N N . ARG A 1 130 ? -2.675 -2.579 -15.306 1.00 90.62 130 ARG A N 1
ATOM 1096 C CA . ARG A 1 130 ? -3.643 -3.284 -14.461 1.00 90.62 130 ARG A CA 1
ATOM 1097 C C . ARG A 1 130 ? -3.089 -4.658 -14.091 1.00 90.62 130 ARG A C 1
ATOM 1099 O O . ARG A 1 130 ? -2.618 -5.372 -14.972 1.00 90.62 130 ARG A O 1
ATOM 1106 N N . ILE A 1 131 ? -3.168 -4.994 -12.810 1.00 92.12 131 ILE A N 1
ATOM 1107 C CA . ILE A 1 131 ? -2.789 -6.301 -12.270 1.00 92.12 131 ILE A CA 1
ATOM 1108 C C . ILE A 1 131 ? -4.055 -7.151 -12.165 1.00 92.12 131 ILE A C 1
ATOM 1110 O O . ILE A 1 131 ? -4.158 -8.199 -12.791 1.00 92.12 131 ILE A O 1
ATOM 1114 N N . ASP A 1 132 ? -5.079 -6.632 -11.482 1.00 92.75 132 ASP A N 1
ATOM 1115 C CA . ASP A 1 132 ? -6.397 -7.262 -11.394 1.00 92.75 132 ASP A CA 1
ATOM 1116 C C . ASP A 1 132 ? -7.533 -6.226 -11.278 1.00 92.75 132 ASP A C 1
ATOM 1118 O O . ASP A 1 132 ? -7.412 -5.092 -11.742 1.00 92.75 132 ASP A O 1
ATOM 1122 N N . ARG A 1 133 ? -8.696 -6.613 -10.735 1.00 92.12 133 ARG A N 1
ATOM 1123 C CA . ARG A 1 133 ? -9.818 -5.693 -10.497 1.00 92.12 133 ARG A CA 1
ATOM 1124 C C . ARG A 1 133 ? -9.460 -4.503 -9.613 1.00 92.12 133 ARG A C 1
ATOM 1126 O O . ARG A 1 133 ? -9.948 -3.423 -9.915 1.00 92.12 133 ARG A O 1
ATOM 1133 N N . HIS A 1 134 ? -8.662 -4.685 -8.576 1.00 95.69 134 HIS A N 1
ATOM 1134 C CA . HIS A 1 134 ? -8.395 -3.673 -7.560 1.00 95.69 134 HIS A CA 1
ATOM 1135 C C . HIS A 1 134 ? -6.970 -3.119 -7.628 1.00 95.69 134 HIS A C 1
ATOM 1137 O O . HIS A 1 134 ? -6.743 -2.008 -7.159 1.00 95.69 134 HIS A O 1
ATOM 1143 N N . TRP A 1 135 ? -6.036 -3.831 -8.256 1.00 95.44 135 TRP A N 1
ATOM 1144 C CA . TRP A 1 135 ? -4.617 -3.499 -8.237 1.00 95.44 135 TRP A CA 1
ATOM 1145 C C . TRP A 1 135 ? -4.071 -2.978 -9.564 1.00 95.44 135 TRP A C 1
ATOM 1147 O O . TRP A 1 135 ? -4.328 -3.531 -10.641 1.00 95.44 135 TRP A O 1
ATOM 1157 N N . TYR A 1 136 ? -3.250 -1.930 -9.469 1.00 92.88 136 TYR A N 1
ATOM 1158 C CA . TYR A 1 136 ? -2.613 -1.273 -10.609 1.00 92.88 136 TYR A CA 1
ATOM 1159 C C . TYR A 1 136 ? -1.183 -0.847 -10.277 1.00 92.88 136 TYR A C 1
ATOM 1161 O O . TYR A 1 136 ? -0.933 -0.269 -9.221 1.00 92.88 136 TYR A O 1
ATOM 1169 N N . HIS A 1 137 ? -0.266 -1.042 -11.221 1.00 91.19 137 HIS A N 1
ATOM 1170 C CA . HIS A 1 137 ? 0.987 -0.294 -11.274 1.00 91.19 137 HIS A CA 1
ATOM 1171 C C . HIS A 1 137 ? 0.755 1.002 -12.053 1.00 91.19 137 HIS A C 1
ATOM 1173 O O . HIS A 1 137 ? 0.174 0.974 -13.145 1.00 91.19 137 HIS A O 1
ATOM 1179 N N . ILE A 1 138 ? 1.228 2.123 -11.518 1.00 87.69 138 ILE A N 1
ATOM 1180 C CA . ILE A 1 138 ? 1.135 3.440 -12.151 1.00 87.69 138 ILE A CA 1
ATOM 1181 C C . ILE A 1 138 ? 2.517 4.094 -12.168 1.00 87.69 138 ILE A C 1
ATOM 1183 O O . ILE A 1 138 ? 3.239 4.055 -11.176 1.00 87.69 138 ILE A O 1
ATOM 1187 N N . THR A 1 139 ? 2.876 4.705 -13.294 1.00 85.62 139 THR A N 1
ATOM 1188 C CA . THR A 1 139 ? 4.040 5.593 -13.430 1.00 85.62 139 THR A CA 1
ATOM 1189 C C . THR A 1 139 ? 3.678 6.747 -14.370 1.00 85.62 139 THR A C 1
ATOM 1191 O O . THR A 1 139 ? 2.925 6.525 -15.316 1.00 85.62 139 THR A O 1
ATOM 1194 N N . PRO A 1 140 ? 4.166 7.978 -14.168 1.00 77.00 140 PRO A N 1
ATOM 1195 C CA . PRO A 1 140 ? 4.193 9.022 -15.182 1.00 77.00 140 PRO A CA 1
ATOM 1196 C C . PRO A 1 140 ? 4.741 8.507 -16.513 1.00 77.00 140 PRO A C 1
ATOM 1198 O O . PRO A 1 140 ? 5.639 7.661 -16.544 1.00 77.00 140 PRO A O 1
ATOM 1201 N N . LYS A 1 141 ? 4.204 9.031 -17.613 1.00 72.62 141 LYS A N 1
ATOM 1202 C CA . LYS A 1 141 ? 4.863 8.941 -18.914 1.00 72.62 141 LYS A CA 1
ATOM 1203 C C . LYS A 1 141 ? 6.050 9.897 -18.905 1.00 72.62 141 LYS A C 1
ATOM 1205 O O . LYS A 1 141 ? 5.898 11.036 -18.462 1.00 72.62 141 LYS A O 1
ATOM 1210 N N . ASP A 1 142 ? 7.200 9.448 -19.398 1.00 64.62 142 ASP A N 1
ATOM 1211 C CA . ASP A 1 142 ? 8.301 10.362 -19.700 1.00 64.62 142 ASP A CA 1
ATOM 1212 C C . ASP A 1 142 ? 7.785 11.428 -20.683 1.00 64.62 142 ASP A C 1
ATOM 1214 O O . ASP A 1 142 ? 7.086 11.094 -21.647 1.00 64.62 142 ASP A O 1
ATOM 1218 N N . LYS A 1 143 ? 8.051 12.703 -20.380 1.00 52.69 143 LYS A N 1
ATOM 1219 C CA . LYS A 1 143 ? 7.740 13.826 -21.275 1.00 52.69 143 LYS A CA 1
ATOM 1220 C C . LYS A 1 143 ? 8.766 13.926 -22.392 1.00 52.69 143 LYS A C 1
ATOM 1222 O O . LYS A 1 143 ? 9.965 13.748 -22.088 1.00 52.69 143 LYS A O 1
#

Radius of gyration: 14.7 Å; chains: 1; bounding box: 30×35×42 Å

Foldseek 3Di:
DDDDQDDLPCCVVLVVLVVVLFVVVVVVVVVVVPDPPPPPPAQWQWWFLDQQFTDTPNHTDPDDPSNSVSSNVQVVSCVVSVFAAFTWTDHDFWIWGHTPPAQKIKIFGNQLDDDQCPDPDGPVQKDWDDPDSGIIIIGGDDD